Protein AF-A0A8G1TVG7-F1 (afdb_monomer_lite)

Secondary structure (DSSP, 8-state):
-HHHHHHHHHHHHHHHHHHHHHHHHHHHHHHHHHHHHHHHHHHHHHHHHHHHHHHHHHHHHHHHHHHHHHHHHHHHHHHHHHTTT-GGGHHHHHHHHHHHHHHT--HHHHH-TTTGGGS-HHHHHHHHHHHHHHHHHHHHHHHHHHTTTT-S-HHHHHHHHHHHHHHHHHHHHT-TT---

Structure (mmCIF, N/CA/C/O backbone):
data_AF-A0A8G1TVG7-F1
#
_entry.id   AF-A0A8G1TVG7-F1
#
loop_
_atom_site.group_PDB
_atom_site.id
_atom_site.type_symbol
_atom_site.label_atom_id
_atom_site.label_alt_id
_atom_site.label_comp_id
_atom_site.label_asym_id
_atom_site.label_entity_id
_atom_site.label_seq_id
_atom_site.pdbx_PDB_ins_code
_atom_site.Cartn_x
_atom_site.Cartn_y
_atom_site.Cartn_z
_atom_site.occupancy
_atom_site.B_iso_or_equiv
_atom_site.auth_seq_id
_atom_site.auth_comp_id
_atom_site.auth_asym_id
_atom_site.auth_atom_id
_atom_site.pdbx_PDB_model_num
ATOM 1 N N . MET A 1 1 ? 32.085 -7.797 -83.329 1.00 58.72 1 MET A N 1
ATOM 2 C CA . MET A 1 1 ? 31.506 -8.634 -82.247 1.00 58.72 1 MET A CA 1
ATOM 3 C C . MET A 1 1 ? 32.162 -8.410 -80.879 1.00 58.72 1 MET A C 1
ATOM 5 O O . MET A 1 1 ? 31.419 -8.282 -79.919 1.00 58.72 1 MET A O 1
ATOM 9 N N . ARG A 1 2 ? 33.497 -8.271 -80.762 1.00 57.56 2 ARG A N 1
ATOM 10 C CA . ARG A 1 2 ? 34.193 -8.053 -79.467 1.00 57.56 2 ARG A CA 1
ATOM 11 C C . ARG A 1 2 ? 33.728 -6.831 -78.653 1.00 57.56 2 ARG A C 1
ATOM 13 O O . ARG A 1 2 ? 33.514 -6.967 -77.460 1.00 57.56 2 ARG A O 1
ATOM 20 N N . ALA A 1 3 ? 33.499 -5.674 -79.279 1.00 59.31 3 ALA A N 1
ATOM 21 C CA . ALA A 1 3 ? 33.084 -4.460 -78.557 1.00 59.31 3 ALA A CA 1
ATOM 22 C C . ALA A 1 3 ? 31.697 -4.574 -77.888 1.00 59.31 3 ALA A C 1
ATOM 24 O O . ALA A 1 3 ? 31.479 -4.019 -76.817 1.00 59.31 3 ALA A O 1
ATOM 25 N N . LYS A 1 4 ? 30.771 -5.337 -78.490 1.00 63.56 4 LYS A N 1
ATOM 26 C CA . LYS A 1 4 ? 29.421 -5.558 -77.946 1.00 63.56 4 LYS A CA 1
ATOM 27 C C . LYS A 1 4 ? 29.442 -6.499 -76.735 1.00 63.56 4 LYS A C 1
ATOM 29 O O . LYS A 1 4 ? 28.686 -6.280 -75.799 1.00 63.56 4 LYS A O 1
ATOM 34 N N . ALA A 1 5 ? 30.331 -7.497 -76.746 1.00 68.06 5 ALA A N 1
ATOM 35 C CA . ALA A 1 5 ? 30.555 -8.393 -75.610 1.00 68.06 5 ALA A CA 1
ATOM 36 C C . ALA A 1 5 ? 31.204 -7.651 -74.428 1.00 68.06 5 ALA A C 1
ATOM 38 O O . ALA A 1 5 ? 30.681 -7.698 -73.327 1.00 68.06 5 ALA A O 1
ATOM 39 N N . VAL A 1 6 ? 32.249 -6.852 -74.679 1.00 67.12 6 VAL A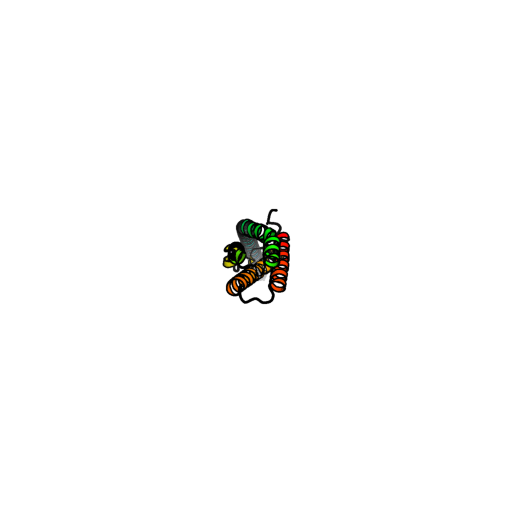 N 1
ATOM 40 C CA . VAL A 1 6 ? 32.919 -6.052 -73.632 1.00 67.12 6 VAL A CA 1
ATOM 41 C C . VAL A 1 6 ? 31.976 -5.022 -72.995 1.00 67.12 6 VAL A C 1
ATOM 43 O O . VAL A 1 6 ? 32.000 -4.834 -71.783 1.00 67.12 6 VAL A O 1
ATOM 46 N N . PHE A 1 7 ? 31.116 -4.371 -73.787 1.00 68.62 7 PHE A N 1
ATOM 47 C CA . PHE A 1 7 ? 30.113 -3.439 -73.258 1.00 68.62 7 PHE A CA 1
ATOM 48 C C . PHE A 1 7 ? 29.035 -4.150 -72.427 1.00 68.62 7 PHE A C 1
ATOM 50 O O . PHE A 1 7 ? 28.644 -3.653 -71.376 1.00 68.62 7 PHE A O 1
ATOM 57 N N . HIS A 1 8 ? 28.575 -5.323 -72.870 1.00 71.38 8 HIS A N 1
ATOM 58 C CA . HIS A 1 8 ? 27.633 -6.143 -72.110 1.00 71.38 8 HIS A CA 1
ATOM 59 C C . HIS A 1 8 ? 28.234 -6.588 -70.767 1.00 71.38 8 HIS A C 1
ATOM 61 O O . HIS A 1 8 ? 27.604 -6.407 -69.727 1.00 71.38 8 HIS A O 1
ATOM 67 N N . ASP A 1 9 ? 29.476 -7.076 -70.768 1.00 67.88 9 ASP A N 1
ATOM 68 C CA . ASP A 1 9 ? 30.176 -7.497 -69.552 1.00 67.88 9 ASP A CA 1
ATOM 69 C C . ASP A 1 9 ? 30.370 -6.317 -68.586 1.00 67.88 9 ASP A C 1
ATOM 71 O O . ASP A 1 9 ? 30.056 -6.431 -67.401 1.00 67.88 9 ASP A O 1
ATOM 75 N N . PHE A 1 10 ? 30.759 -5.141 -69.089 1.00 63.81 10 PHE A N 1
ATOM 76 C CA . PHE A 1 10 ? 30.862 -3.919 -68.283 1.00 63.81 10 PHE A CA 1
ATOM 77 C C . PHE A 1 10 ? 29.518 -3.495 -67.662 1.00 63.81 10 PHE A C 1
ATOM 79 O O . PHE A 1 10 ? 29.464 -3.126 -66.488 1.00 63.81 10 PHE A O 1
ATOM 86 N N . MET A 1 11 ? 28.419 -3.585 -68.419 1.00 65.00 11 MET A N 1
ATOM 87 C CA . MET A 1 11 ? 27.076 -3.270 -67.920 1.00 65.00 11 MET A CA 1
ATOM 88 C C . MET A 1 11 ? 26.601 -4.260 -66.846 1.00 65.00 11 MET A C 1
ATOM 90 O O . MET A 1 11 ? 25.979 -3.845 -65.871 1.00 65.00 11 MET A O 1
ATOM 94 N N . THR A 1 12 ? 26.928 -5.550 -66.960 1.00 70.31 12 THR A N 1
ATOM 95 C CA . THR A 1 12 ? 26.612 -6.531 -65.903 1.00 70.31 12 THR A CA 1
ATOM 96 C C . THR A 1 12 ? 27.441 -6.312 -64.632 1.00 70.31 12 THR A C 1
ATOM 98 O O . THR A 1 12 ? 26.928 -6.429 -63.516 1.00 70.31 12 THR A O 1
ATOM 101 N N . LEU A 1 13 ? 28.707 -5.914 -64.776 1.00 64.19 13 LEU A N 1
ATOM 102 C CA . LEU A 1 13 ? 29.606 -5.630 -63.656 1.00 64.19 13 LEU A CA 1
ATOM 103 C C . LEU A 1 13 ? 29.193 -4.352 -62.899 1.00 64.19 13 LEU A C 1
ATOM 105 O O . LEU A 1 13 ? 29.262 -4.307 -61.673 1.00 64.19 13 LEU A O 1
ATOM 109 N N . SER A 1 14 ? 28.676 -3.336 -63.600 1.00 64.44 14 SER A N 1
ATOM 110 C CA . SER A 1 14 ? 28.147 -2.121 -62.962 1.00 64.44 14 SER A CA 1
ATOM 111 C C . SER A 1 14 ? 26.812 -2.353 -62.239 1.00 64.44 14 SER A C 1
ATOM 113 O O . SER A 1 14 ? 26.623 -1.849 -61.132 1.00 64.44 14 SER A O 1
ATOM 115 N N . GLN A 1 15 ? 25.908 -3.163 -62.802 1.00 69.75 15 GLN A N 1
ATOM 116 C CA . GLN A 1 15 ? 24.640 -3.529 -62.154 1.00 69.75 15 GLN A CA 1
ATOM 117 C C . GLN A 1 15 ? 24.854 -4.374 -60.896 1.00 69.75 15 GLN A C 1
ATOM 119 O O . GLN A 1 15 ? 24.227 -4.125 -59.866 1.00 69.75 15 GLN A O 1
ATOM 124 N N . THR A 1 16 ? 25.767 -5.346 -60.953 1.00 66.44 16 THR A N 1
ATOM 125 C CA . THR A 1 16 ? 26.139 -6.138 -59.774 1.00 66.44 16 THR A CA 1
ATOM 126 C C . THR A 1 16 ? 26.787 -5.260 -58.704 1.00 66.44 16 THR A C 1
ATOM 128 O O . THR A 1 16 ? 26.380 -5.336 -57.547 1.00 66.44 16 THR A O 1
ATOM 131 N N . ALA A 1 17 ? 27.703 -4.354 -59.064 1.00 46.72 17 ALA A N 1
ATOM 132 C CA . ALA A 1 17 ? 28.288 -3.396 -58.121 1.00 46.72 17 ALA A CA 1
ATOM 133 C C . ALA A 1 17 ? 27.233 -2.491 -57.451 1.00 46.72 17 ALA A C 1
ATOM 135 O O . ALA A 1 17 ? 27.292 -2.273 -56.241 1.00 46.72 17 ALA A O 1
ATOM 136 N N . ALA A 1 18 ? 26.233 -2.017 -58.202 1.00 59.00 18 ALA A N 1
ATOM 137 C CA . ALA A 1 18 ? 25.123 -1.235 -57.657 1.00 59.00 18 ALA A CA 1
ATOM 138 C C . ALA A 1 18 ? 24.244 -2.051 -56.688 1.00 59.00 18 ALA A C 1
ATOM 140 O O . ALA A 1 18 ? 23.851 -1.541 -55.638 1.00 59.00 18 ALA A O 1
ATOM 141 N N . ALA A 1 19 ? 23.980 -3.328 -56.990 1.00 59.41 19 ALA A N 1
ATOM 142 C CA . ALA A 1 19 ? 23.242 -4.225 -56.101 1.00 59.41 19 ALA A CA 1
ATOM 143 C C . ALA A 1 19 ? 23.998 -4.484 -54.784 1.00 59.41 19 ALA A C 1
ATOM 145 O O . ALA A 1 19 ? 23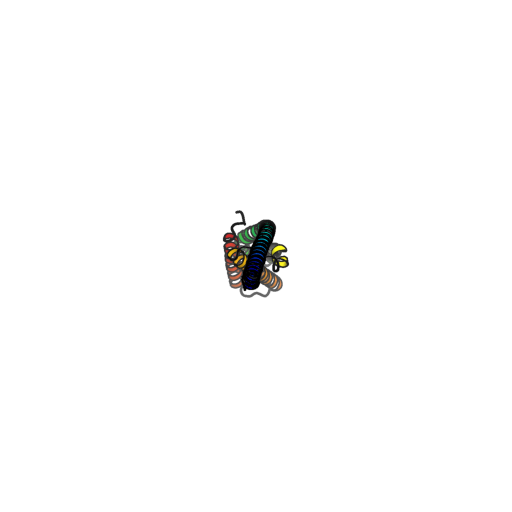.395 -4.431 -53.713 1.00 59.41 19 ALA A O 1
ATOM 146 N N . TRP A 1 20 ? 25.320 -4.679 -54.842 1.00 52.97 20 TRP A N 1
ATOM 147 C CA . TRP A 1 20 ? 26.169 -4.805 -53.651 1.00 52.97 20 TRP A CA 1
ATOM 148 C C . TRP A 1 20 ? 26.209 -3.515 -52.830 1.00 52.97 20 TRP A C 1
ATOM 150 O O . TRP A 1 20 ? 26.046 -3.565 -51.613 1.00 52.97 20 TRP A O 1
ATOM 160 N N . ALA A 1 21 ? 26.355 -2.355 -53.475 1.00 47.72 21 ALA A N 1
ATOM 161 C CA . ALA A 1 21 ? 26.321 -1.061 -52.795 1.00 47.72 21 ALA A CA 1
ATOM 162 C C . ALA A 1 21 ? 24.973 -0.819 -52.092 1.00 47.72 21 ALA A C 1
ATOM 164 O O . ALA A 1 21 ? 24.944 -0.390 -50.938 1.00 47.72 21 ALA A O 1
ATOM 165 N N . SER A 1 22 ? 23.860 -1.165 -52.748 1.00 54.06 22 SER A N 1
ATOM 166 C CA . SER A 1 22 ? 22.523 -1.099 -52.155 1.00 54.06 22 SER A CA 1
ATOM 167 C C . SER A 1 22 ? 22.376 -2.059 -50.974 1.00 54.06 22 SER A C 1
ATOM 169 O O . SER A 1 22 ? 21.876 -1.649 -49.931 1.00 54.06 22 SER A O 1
ATOM 171 N N . ALA A 1 23 ? 22.832 -3.309 -51.104 1.00 52.47 23 ALA A N 1
ATOM 172 C CA . ALA A 1 23 ? 22.757 -4.314 -50.043 1.00 52.47 23 ALA A CA 1
ATOM 173 C C . ALA A 1 23 ? 23.587 -3.923 -48.806 1.00 52.47 23 ALA A C 1
ATOM 175 O O . ALA A 1 23 ? 23.146 -4.099 -47.667 1.00 52.47 23 ALA A O 1
ATOM 176 N N . ILE A 1 24 ? 24.772 -3.341 -49.017 1.00 57.38 24 ILE A N 1
ATOM 177 C CA . ILE A 1 24 ? 25.616 -2.801 -47.943 1.00 57.38 24 ILE A CA 1
ATOM 178 C C . ILE A 1 24 ? 24.912 -1.616 -47.271 1.00 57.38 24 ILE A C 1
ATOM 180 O O . ILE A 1 24 ? 24.827 -1.574 -46.044 1.00 57.38 24 ILE A O 1
ATOM 184 N N . GLY A 1 25 ? 24.348 -0.693 -48.057 1.00 48.44 25 GLY A N 1
ATOM 185 C CA . GLY A 1 25 ? 23.606 0.461 -47.546 1.00 48.44 25 GLY A CA 1
ATOM 186 C C . GLY A 1 25 ? 22.387 0.070 -46.706 1.00 48.44 25 GLY A C 1
ATOM 187 O O . GLY A 1 25 ? 22.199 0.600 -45.611 1.00 48.44 25 GLY A O 1
ATOM 188 N N . THR A 1 26 ? 21.591 -0.903 -47.158 1.00 64.06 26 THR A N 1
ATOM 189 C CA . THR A 1 26 ? 20.427 -1.399 -46.406 1.00 64.06 26 THR A CA 1
ATOM 190 C C . THR A 1 26 ? 20.831 -2.137 -45.135 1.00 64.06 26 THR A C 1
ATOM 192 O O . THR A 1 26 ? 20.187 -1.966 -44.103 1.00 64.06 26 THR A O 1
ATOM 195 N N . THR A 1 27 ? 21.915 -2.917 -45.177 1.00 58.09 27 THR A N 1
ATOM 196 C CA . THR A 1 27 ? 22.430 -3.619 -43.990 1.00 58.09 27 THR A CA 1
ATOM 197 C C . THR A 1 27 ? 22.940 -2.622 -42.953 1.00 58.09 27 THR A C 1
ATOM 199 O O . THR A 1 27 ? 22.622 -2.740 -41.773 1.00 58.09 27 THR A O 1
ATOM 202 N N . PHE A 1 28 ? 23.665 -1.589 -43.386 1.00 64.12 28 PHE A N 1
ATOM 203 C CA . PHE A 1 28 ? 24.125 -0.522 -42.504 1.00 64.12 28 PHE A CA 1
ATOM 204 C C . PHE A 1 28 ? 22.951 0.239 -41.870 1.00 64.12 28 PHE A C 1
ATOM 206 O O . PHE A 1 28 ? 22.933 0.431 -40.656 1.00 64.12 28 PHE A O 1
ATOM 213 N N . ALA A 1 29 ? 21.933 0.601 -42.656 1.00 65.62 29 ALA A N 1
ATOM 214 C CA . ALA A 1 29 ? 20.727 1.249 -42.143 1.00 65.62 29 ALA A CA 1
ATOM 215 C C . ALA A 1 29 ? 19.977 0.371 -41.124 1.00 65.62 29 ALA A C 1
ATOM 217 O O . ALA A 1 29 ? 19.557 0.871 -40.081 1.00 65.62 29 ALA A O 1
ATOM 218 N N . ALA A 1 30 ? 19.863 -0.938 -41.378 1.00 63.22 30 ALA A N 1
ATOM 219 C CA . ALA A 1 30 ? 19.268 -1.886 -40.436 1.00 63.22 30 ALA A CA 1
ATOM 220 C C . ALA A 1 30 ? 20.076 -1.985 -39.130 1.00 63.22 30 ALA A C 1
ATOM 222 O O . ALA A 1 30 ? 19.495 -1.953 -38.047 1.00 63.22 30 ALA A O 1
ATOM 223 N N . CYS A 1 31 ? 21.410 -2.028 -39.210 1.00 67.06 31 CYS A N 1
ATOM 224 C CA . CYS A 1 31 ? 22.283 -2.012 -38.035 1.00 67.06 31 CYS A CA 1
ATOM 225 C C . CYS A 1 31 ? 22.126 -0.723 -37.215 1.00 67.06 31 CYS A C 1
ATOM 227 O O . CYS A 1 31 ? 22.030 -0.790 -35.992 1.00 67.06 31 CYS A O 1
ATOM 229 N N . VAL A 1 32 ? 22.054 0.441 -37.869 1.00 78.81 32 VAL A N 1
ATOM 230 C CA . VAL A 1 32 ? 21.820 1.729 -37.194 1.00 78.81 32 VAL A CA 1
ATOM 231 C C . VAL A 1 32 ? 20.437 1.761 -36.543 1.00 78.81 32 VAL A C 1
ATOM 233 O O . VAL A 1 32 ? 20.321 2.189 -35.398 1.00 78.81 32 VAL A O 1
ATOM 236 N N . ALA A 1 33 ? 19.398 1.266 -37.217 1.00 74.69 33 ALA A N 1
ATOM 237 C CA . ALA A 1 33 ? 18.048 1.195 -36.661 1.00 74.69 33 ALA A CA 1
ATOM 238 C C . ALA A 1 33 ? 17.973 0.269 -35.435 1.00 74.69 33 ALA A C 1
ATOM 240 O O . ALA A 1 33 ? 17.387 0.645 -34.421 1.00 74.69 33 ALA A O 1
ATOM 241 N N . LEU A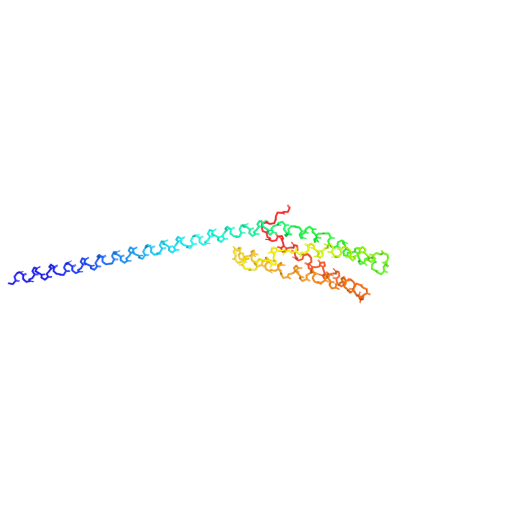 1 34 ? 18.614 -0.904 -35.489 1.00 80.00 34 LEU A N 1
ATOM 242 C CA . LEU A 1 34 ? 18.726 -1.812 -34.344 1.00 80.00 34 LEU A CA 1
ATOM 243 C C . LEU A 1 34 ? 19.504 -1.172 -33.194 1.00 80.00 34 LEU A C 1
ATOM 245 O O . LEU A 1 34 ? 19.104 -1.302 -32.041 1.00 80.00 34 LEU A O 1
ATOM 249 N N . TRP A 1 35 ? 20.588 -0.456 -33.494 1.00 83.00 35 TRP A N 1
ATOM 250 C CA . TRP A 1 35 ? 21.386 0.230 -32.484 1.00 83.00 35 TRP A CA 1
ATOM 251 C C . TRP A 1 35 ? 20.619 1.374 -31.813 1.00 83.00 35 TRP A C 1
ATOM 253 O O . TRP A 1 35 ? 20.622 1.465 -30.589 1.00 83.00 35 TRP A O 1
ATOM 263 N N . LEU A 1 36 ? 19.904 2.198 -32.585 1.00 84.38 36 LEU A N 1
ATOM 264 C CA . LEU A 1 36 ? 19.028 3.248 -32.055 1.00 84.38 36 LEU A CA 1
ATOM 265 C C . LEU A 1 36 ? 17.871 2.656 -31.243 1.00 84.38 36 LEU A C 1
ATOM 267 O O . LEU A 1 36 ? 17.554 3.170 -30.174 1.00 84.38 36 LEU A O 1
ATOM 271 N N . GLY A 1 37 ? 17.287 1.547 -31.705 1.00 82.00 37 GLY A N 1
ATOM 272 C CA . GLY A 1 37 ? 16.274 0.804 -30.956 1.00 82.00 37 GLY A CA 1
ATOM 273 C C . GLY A 1 37 ? 16.815 0.289 -29.621 1.00 82.00 37 GLY A C 1
ATOM 274 O O . GLY A 1 37 ? 16.201 0.504 -28.579 1.00 82.00 37 GLY A O 1
ATOM 275 N N . LEU A 1 38 ? 18.007 -0.312 -29.622 1.00 84.06 38 LEU A N 1
ATOM 276 C CA . LEU A 1 38 ? 18.696 -0.754 -28.408 1.00 84.06 38 LEU A CA 1
ATOM 277 C C . LEU A 1 38 ? 19.019 0.421 -27.472 1.00 84.06 38 LEU A C 1
ATOM 279 O O . LEU A 1 38 ? 18.781 0.321 -26.271 1.00 84.06 38 LEU A O 1
ATOM 283 N N . ALA A 1 39 ? 19.513 1.542 -27.997 1.00 85.12 39 ALA A N 1
ATOM 284 C CA . ALA A 1 39 ? 19.807 2.736 -27.208 1.00 85.12 39 ALA A CA 1
ATOM 285 C C . ALA A 1 39 ? 18.544 3.313 -26.545 1.00 85.12 39 ALA A C 1
ATOM 287 O O . ALA A 1 39 ? 18.563 3.633 -25.358 1.00 85.12 39 ALA A O 1
ATOM 288 N N . GLU A 1 40 ? 17.432 3.376 -27.277 1.00 86.62 40 GLU A N 1
ATOM 289 C CA . GLU A 1 40 ? 16.143 3.832 -26.753 1.00 86.62 40 GLU A CA 1
ATOM 290 C C . GLU A 1 40 ? 15.582 2.871 -25.694 1.00 86.62 40 GLU A C 1
ATOM 292 O O . GLU A 1 40 ? 15.118 3.315 -24.645 1.00 86.62 40 GLU A O 1
ATOM 297 N N . THR A 1 41 ? 15.671 1.553 -25.908 1.00 84.94 41 THR A N 1
ATOM 298 C CA . THR A 1 41 ? 15.246 0.573 -24.888 1.00 84.94 41 THR A CA 1
ATOM 299 C C . THR A 1 41 ? 16.068 0.680 -23.604 1.00 84.94 41 THR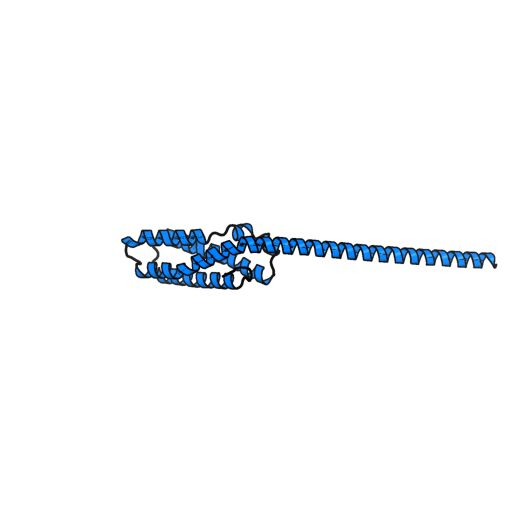 A C 1
ATOM 301 O O . THR A 1 41 ? 15.488 0.660 -22.521 1.00 84.94 41 THR A O 1
ATOM 304 N N . ARG A 1 42 ? 17.391 0.884 -23.701 1.00 87.31 42 ARG A N 1
ATOM 305 C CA . ARG A 1 42 ? 18.254 1.131 -22.533 1.00 87.31 42 ARG A CA 1
ATOM 306 C C . ARG A 1 42 ? 17.867 2.409 -21.804 1.00 87.31 42 ARG A C 1
ATOM 308 O O . ARG A 1 42 ? 17.710 2.386 -20.592 1.00 87.31 42 ARG A O 1
ATOM 315 N N . ARG A 1 43 ? 17.646 3.500 -22.539 1.00 86.06 43 ARG A N 1
ATOM 316 C CA . ARG A 1 43 ? 17.225 4.776 -21.953 1.00 86.06 43 ARG A CA 1
ATOM 317 C C . ARG A 1 43 ? 15.900 4.648 -21.197 1.00 86.06 43 ARG A C 1
ATOM 319 O O . ARG A 1 43 ? 15.763 5.193 -20.107 1.00 86.06 43 ARG A O 1
ATOM 326 N N . ARG A 1 44 ? 14.917 3.940 -21.761 1.00 85.19 44 ARG A N 1
ATOM 327 C CA . ARG A 1 44 ? 13.631 3.688 -21.085 1.00 85.19 44 ARG A CA 1
ATOM 328 C C . ARG A 1 44 ? 13.807 2.873 -19.814 1.00 85.19 44 ARG A C 1
ATOM 330 O O . ARG A 1 44 ? 13.161 3.173 -18.817 1.00 85.19 44 ARG A O 1
ATOM 337 N N . GLU A 1 45 ? 14.686 1.881 -19.850 1.00 85.25 45 GLU A N 1
ATOM 338 C CA . GLU A 1 45 ? 14.997 1.061 -18.685 1.00 85.25 45 GLU A CA 1
ATOM 339 C C . GLU A 1 45 ? 15.678 1.873 -17.574 1.00 85.25 45 GLU A C 1
ATOM 341 O O . GLU A 1 45 ? 15.286 1.770 -16.416 1.00 85.25 45 GLU A O 1
ATOM 346 N N . GLU A 1 46 ? 16.625 2.750 -17.915 1.00 86.56 46 GLU A N 1
ATOM 347 C CA . GLU A 1 46 ? 17.262 3.667 -16.958 1.00 86.56 46 GLU A CA 1
ATOM 348 C C . GLU A 1 46 ? 16.244 4.605 -16.293 1.00 86.56 46 GLU A C 1
ATOM 350 O O . GLU A 1 46 ? 16.281 4.802 -15.077 1.00 86.56 46 GLU A O 1
ATOM 355 N N . ILE A 1 47 ? 15.306 5.155 -17.073 1.00 86.00 47 ILE A N 1
ATOM 356 C CA . ILE A 1 47 ? 14.221 5.999 -16.549 1.00 86.00 47 ILE A CA 1
ATOM 357 C C . ILE A 1 47 ? 13.323 5.185 -15.614 1.00 86.00 47 ILE A C 1
ATOM 359 O O . ILE A 1 47 ? 13.051 5.625 -14.500 1.00 86.00 47 ILE A O 1
ATOM 363 N N . ARG A 1 48 ? 12.922 3.975 -16.026 1.00 84.75 48 ARG A N 1
ATOM 364 C CA . ARG A 1 48 ? 12.098 3.071 -15.213 1.00 84.75 48 ARG A CA 1
ATOM 365 C C . ARG A 1 48 ? 12.753 2.772 -13.864 1.00 84.75 48 ARG A C 1
ATOM 367 O O . ARG A 1 48 ? 12.094 2.872 -12.834 1.00 84.75 48 ARG A O 1
ATOM 374 N N . GLN A 1 49 ? 14.052 2.472 -13.855 1.00 85.56 49 GLN A N 1
ATOM 375 C CA . GLN A 1 49 ? 14.812 2.214 -12.628 1.00 85.56 49 GLN A CA 1
ATOM 376 C C . GLN A 1 49 ? 14.939 3.457 -11.739 1.00 85.56 49 GLN A C 1
ATOM 378 O O . GLN A 1 49 ? 14.836 3.356 -10.514 1.00 85.56 49 GLN A O 1
ATOM 383 N N . ALA A 1 50 ? 15.146 4.636 -12.332 1.00 84.56 50 ALA A N 1
ATOM 384 C CA . ALA A 1 50 ? 15.182 5.892 -11.591 1.00 84.56 50 ALA A CA 1
ATOM 385 C C . ALA A 1 50 ? 13.825 6.194 -10.932 1.00 84.56 50 ALA A C 1
ATOM 387 O O . ALA A 1 50 ? 13.782 6.520 -9.743 1.00 84.56 50 ALA A O 1
ATOM 388 N N . ASP A 1 51 ? 12.727 6.013 -11.667 1.00 83.44 51 ASP A N 1
ATOM 389 C CA . ASP A 1 51 ? 11.368 6.188 -11.155 1.00 83.44 51 AS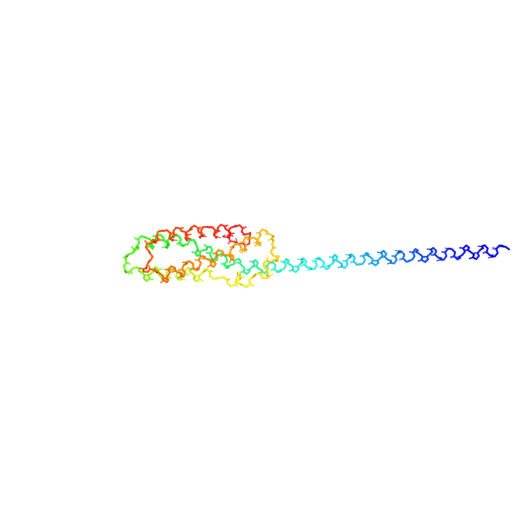P A CA 1
ATOM 390 C C . ASP A 1 51 ? 11.055 5.184 -10.038 1.00 83.44 51 ASP A C 1
ATOM 392 O O . ASP A 1 51 ? 10.563 5.578 -8.978 1.00 83.44 51 ASP A O 1
ATOM 396 N N . ALA A 1 52 ? 11.411 3.907 -10.223 1.00 83.94 52 ALA A N 1
ATOM 397 C CA . ALA A 1 52 ? 11.271 2.868 -9.204 1.00 83.94 52 ALA A CA 1
ATOM 398 C C . ALA A 1 52 ? 12.016 3.239 -7.916 1.00 83.94 52 ALA A C 1
ATOM 400 O O . ALA A 1 52 ? 11.464 3.154 -6.820 1.00 83.94 52 ALA A O 1
ATOM 401 N N . LYS A 1 53 ? 13.256 3.725 -8.036 1.00 84.94 53 LYS A N 1
ATOM 402 C CA . LYS A 1 53 ? 14.056 4.162 -6.889 1.00 84.94 53 LYS A CA 1
ATOM 403 C C . LYS A 1 53 ? 13.401 5.321 -6.138 1.00 84.94 53 LYS A C 1
ATOM 405 O O . LYS A 1 53 ? 13.382 5.307 -4.909 1.00 84.94 53 LYS A O 1
ATOM 410 N N . VAL A 1 54 ? 12.868 6.313 -6.851 1.00 82.50 54 VAL A N 1
ATOM 411 C CA . VAL A 1 54 ? 12.152 7.439 -6.230 1.00 82.50 54 VAL A CA 1
ATOM 412 C C . VAL A 1 54 ? 10.914 6.942 -5.485 1.00 82.50 54 VAL A C 1
ATOM 414 O O . VAL A 1 54 ? 10.699 7.342 -4.344 1.00 82.50 54 VAL A O 1
ATOM 417 N N . LEU A 1 55 ? 10.140 6.030 -6.079 1.00 81.75 55 LEU A N 1
ATOM 418 C CA . LEU A 1 55 ? 8.972 5.438 -5.423 1.00 81.75 55 LEU A CA 1
ATOM 419 C C . LEU A 1 55 ? 9.347 4.678 -4.155 1.00 81.75 55 LEU A C 1
ATOM 421 O O . LEU A 1 55 ? 8.732 4.916 -3.121 1.00 81.75 55 LEU A O 1
ATOM 425 N N . ARG A 1 56 ? 10.376 3.822 -4.206 1.00 85.19 56 ARG A N 1
ATOM 426 C CA . ARG A 1 56 ? 10.871 3.081 -3.034 1.00 85.19 56 ARG A CA 1
ATOM 427 C C . ARG A 1 56 ? 11.270 4.038 -1.904 1.00 85.19 56 ARG A C 1
ATOM 429 O O . ARG A 1 56 ? 10.841 3.849 -0.772 1.00 85.19 56 ARG A O 1
ATOM 436 N N . LEU A 1 57 ? 11.998 5.117 -2.217 1.00 83.12 57 LEU A N 1
ATOM 437 C CA . LEU A 1 57 ? 12.405 6.138 -1.238 1.00 83.12 57 LEU A CA 1
ATOM 438 C C . LEU A 1 57 ? 11.228 6.913 -0.628 1.00 83.12 57 LEU A C 1
ATOM 440 O O . LEU A 1 57 ? 11.303 7.319 0.529 1.00 83.12 57 LEU A O 1
ATOM 444 N N . MET A 1 58 ? 10.156 7.142 -1.390 1.00 81.44 58 MET A N 1
ATOM 445 C CA . MET A 1 58 ? 8.953 7.814 -0.889 1.00 81.44 58 MET A CA 1
ATOM 446 C C . MET A 1 58 ? 8.055 6.872 -0.080 1.00 81.44 58 MET A C 1
ATOM 448 O O . MET A 1 58 ? 7.489 7.286 0.926 1.00 81.44 58 MET A O 1
ATOM 452 N N . ALA A 1 59 ? 7.927 5.614 -0.507 1.00 81.12 59 ALA A N 1
ATOM 453 C CA . ALA A 1 59 ? 7.052 4.625 0.113 1.00 81.12 59 ALA A CA 1
ATOM 454 C C . ALA A 1 59 ? 7.635 4.045 1.408 1.00 81.12 59 ALA A C 1
ATOM 456 O O . ALA A 1 59 ? 6.889 3.840 2.361 1.00 81.12 59 ALA A O 1
ATOM 457 N N . ALA A 1 60 ? 8.951 3.813 1.470 1.00 82.75 60 ALA A N 1
ATOM 458 C CA . ALA A 1 60 ? 9.621 3.226 2.632 1.00 82.75 60 ALA A CA 1
ATOM 459 C C . ALA A 1 60 ? 9.253 3.889 3.978 1.00 82.75 60 ALA A C 1
ATOM 461 O O . ALA A 1 60 ? 8.805 3.173 4.875 1.00 82.75 60 ALA A O 1
ATOM 462 N N . PRO A 1 61 ? 9.358 5.225 4.154 1.00 81.56 61 PRO A N 1
ATOM 463 C CA . PRO A 1 61 ? 9.018 5.858 5.429 1.00 81.56 61 PRO A CA 1
ATOM 464 C C . PRO A 1 61 ? 7.519 5.794 5.759 1.00 81.56 61 PRO A C 1
ATOM 466 O O . PRO A 1 61 ? 7.167 5.654 6.931 1.00 81.56 61 PRO A O 1
ATOM 469 N N . GLU A 1 62 ? 6.632 5.877 4.760 1.00 81.81 62 GLU A N 1
ATOM 470 C CA . GLU A 1 62 ? 5.182 5.761 4.979 1.00 81.81 62 GLU A CA 1
ATOM 471 C C . GLU A 1 62 ? 4.811 4.345 5.435 1.00 81.81 62 GLU A C 1
ATOM 473 O O . GLU A 1 62 ? 4.131 4.176 6.447 1.00 81.81 62 GLU A O 1
ATOM 478 N N . LEU A 1 63 ? 5.321 3.323 4.743 1.00 84.75 63 LEU A N 1
ATOM 479 C CA . LEU A 1 63 ? 5.078 1.921 5.079 1.00 84.75 63 LEU A CA 1
ATOM 480 C C . LEU A 1 63 ? 5.691 1.537 6.430 1.00 84.75 63 LEU A C 1
ATOM 482 O O . LEU A 1 63 ? 5.049 0.837 7.211 1.00 84.75 63 LEU A O 1
ATOM 486 N N . HIS A 1 64 ? 6.880 2.049 6.754 1.00 83.88 64 HIS A N 1
ATOM 487 C CA . HIS A 1 64 ? 7.474 1.870 8.077 1.00 83.88 64 HIS A CA 1
ATOM 488 C C . HIS A 1 64 ? 6.603 2.509 9.174 1.00 83.88 64 HIS A C 1
ATOM 490 O O . HIS A 1 64 ? 6.330 1.888 10.200 1.00 83.88 64 HIS A O 1
ATOM 496 N N . SER A 1 65 ? 6.095 3.729 8.955 1.00 81.25 65 SER A N 1
ATOM 497 C CA . SER A 1 65 ? 5.190 4.392 9.907 1.00 81.25 65 SER A CA 1
ATOM 498 C C . SER A 1 65 ? 3.914 3.582 10.158 1.00 81.25 65 SER A C 1
ATOM 500 O O . SER A 1 65 ? 3.456 3.478 11.302 1.00 81.25 65 SER A O 1
ATOM 502 N N . ILE A 1 66 ? 3.374 2.962 9.105 1.00 84.19 66 ILE A N 1
ATOM 503 C CA . ILE A 1 66 ? 2.227 2.058 9.199 1.00 84.19 66 ILE A CA 1
ATOM 504 C C . ILE A 1 66 ? 2.578 0.806 9.996 1.00 84.19 66 ILE A C 1
ATOM 506 O O . ILE A 1 66 ? 1.840 0.490 10.925 1.00 84.19 66 ILE A O 1
ATOM 510 N N . ASP A 1 67 ? 3.679 0.107 9.696 1.00 84.38 67 ASP A N 1
ATOM 511 C CA . ASP A 1 67 ? 4.066 -1.098 10.450 1.00 84.38 67 ASP A CA 1
ATOM 512 C C . ASP A 1 67 ? 4.221 -0.791 11.947 1.00 84.38 67 ASP A C 1
ATOM 514 O O . ASP A 1 67 ? 3.685 -1.506 12.801 1.00 84.38 67 ASP A O 1
ATOM 518 N N . VAL A 1 68 ? 4.855 0.341 12.272 1.00 82.56 68 VAL A N 1
ATOM 519 C CA . VAL A 1 68 ? 4.978 0.825 13.649 1.00 82.56 68 VAL A CA 1
ATOM 520 C C . VAL A 1 68 ? 3.599 1.071 14.261 1.00 82.56 68 VAL A C 1
ATOM 522 O O . VAL A 1 68 ? 3.325 0.564 15.348 1.00 82.56 68 VAL A O 1
ATOM 525 N N . ALA A 1 69 ? 2.697 1.790 13.588 1.00 79.31 69 ALA A N 1
ATOM 526 C CA . ALA A 1 69 ? 1.342 2.037 14.089 1.00 79.31 69 ALA A CA 1
ATOM 527 C C . ALA A 1 69 ? 0.562 0.731 14.330 1.00 79.31 69 ALA A C 1
ATOM 529 O O . ALA A 1 69 ? -0.065 0.547 15.378 1.00 79.31 69 ALA A O 1
ATOM 530 N N . LEU A 1 70 ? 0.662 -0.197 13.384 1.00 83.81 70 LEU A N 1
ATOM 531 C CA . LEU A 1 70 ? 0.029 -1.506 13.409 1.00 83.81 70 LEU A CA 1
ATOM 532 C C . LEU A 1 70 ? 0.627 -2.442 14.471 1.00 83.81 70 LEU A C 1
ATOM 534 O O . LEU A 1 70 ? -0.052 -3.358 14.928 1.00 83.81 70 LEU A O 1
ATOM 538 N N . SER A 1 71 ? 1.860 -2.212 14.928 1.00 80.69 71 SER A N 1
ATOM 539 C CA . SER A 1 71 ? 2.464 -2.991 16.017 1.00 80.69 71 SER A CA 1
ATOM 540 C C . SER A 1 71 ? 1.796 -2.752 17.379 1.00 80.69 71 SER A C 1
ATOM 542 O O . SER A 1 71 ? 1.669 -3.680 18.181 1.00 80.69 71 SER A O 1
ATOM 544 N N . PHE A 1 72 ? 1.304 -1.533 17.622 1.00 76.06 72 PHE A N 1
ATOM 545 C CA . PHE A 1 72 ? 0.611 -1.162 18.862 1.00 76.06 72 PHE A CA 1
ATOM 546 C C . PHE A 1 72 ? -0.887 -1.474 18.814 1.00 76.06 72 PHE A C 1
ATOM 548 O O . PHE A 1 72 ? -1.549 -1.562 19.850 1.00 76.06 72 PHE A O 1
ATOM 555 N N . PHE A 1 73 ? -1.420 -1.678 17.611 1.00 81.81 73 PHE A N 1
ATOM 556 C CA . PHE A 1 73 ? -2.844 -1.839 17.373 1.00 81.81 73 PHE A CA 1
ATOM 557 C C . PHE A 1 73 ? -3.478 -3.054 18.078 1.00 81.81 73 PHE A C 1
ATOM 559 O O . PHE A 1 73 ? -4.508 -2.871 18.728 1.00 81.81 73 PHE A O 1
ATOM 566 N N . PRO A 1 74 ? -2.879 -4.265 18.086 1.00 80.69 74 PRO A N 1
ATOM 567 C CA . PRO A 1 74 ? -3.446 -5.407 18.806 1.00 80.69 74 PRO A CA 1
ATOM 568 C C . PRO A 1 74 ? -3.598 -5.171 20.309 1.00 80.69 74 PRO A C 1
ATOM 570 O O . PRO A 1 74 ? -4.530 -5.688 20.923 1.00 80.69 74 PRO A O 1
ATOM 573 N N . ARG A 1 75 ? -2.686 -4.397 20.909 1.00 80.00 75 ARG A N 1
ATOM 574 C CA . ARG A 1 75 ? -2.764 -4.042 22.326 1.00 80.00 75 ARG A CA 1
ATOM 575 C C . ARG A 1 75 ? -3.941 -3.105 22.581 1.00 80.00 75 ARG A C 1
ATOM 577 O O . ARG A 1 75 ? -4.737 -3.398 23.465 1.00 80.00 75 ARG A O 1
ATOM 584 N N . ALA A 1 76 ? -4.079 -2.050 21.778 1.00 77.25 76 ALA A N 1
ATOM 585 C CA . ALA A 1 76 ? -5.205 -1.124 21.876 1.00 77.25 76 ALA A CA 1
ATOM 586 C C . ALA A 1 76 ? -6.551 -1.848 21.692 1.00 77.25 76 ALA A C 1
ATOM 588 O O . ALA A 1 76 ? -7.473 -1.640 22.471 1.00 77.25 76 ALA A O 1
ATOM 589 N N . LEU A 1 77 ? -6.649 -2.767 20.723 1.00 81.19 77 LEU A N 1
ATOM 590 C CA . LEU A 1 77 ? -7.848 -3.586 20.523 1.00 81.19 77 LEU A CA 1
ATOM 591 C C . LEU A 1 77 ? -8.175 -4.468 21.733 1.00 81.19 77 LEU A C 1
ATOM 593 O O . LEU A 1 77 ? -9.335 -4.558 22.127 1.00 81.19 77 LEU A O 1
ATOM 597 N N . ASN A 1 78 ? -7.170 -5.110 22.332 1.00 83.12 78 ASN A N 1
ATOM 598 C CA . ASN A 1 78 ? -7.372 -5.929 23.526 1.00 83.12 78 ASN A CA 1
ATOM 599 C C . ASN A 1 78 ? -7.850 -5.088 24.717 1.00 83.12 78 ASN A C 1
ATOM 601 O O . ASN A 1 78 ? -8.742 -5.528 25.438 1.00 83.12 78 ASN A O 1
ATOM 605 N N . GLU A 1 79 ? -7.276 -3.897 24.913 1.00 81.94 79 GLU A N 1
ATOM 606 C CA . GLU A 1 79 ? -7.698 -2.964 25.963 1.00 81.94 79 GLU A CA 1
ATOM 607 C C . GLU A 1 79 ? -9.167 -2.559 25.751 1.00 81.94 79 GLU A C 1
ATOM 609 O O . GLU A 1 79 ? -9.969 -2.747 26.661 1.00 81.94 79 GLU A O 1
ATOM 614 N N . ILE A 1 80 ? -9.551 -2.162 24.528 1.00 80.81 80 ILE A N 1
ATOM 615 C CA . ILE A 1 80 ? -10.941 -1.812 24.171 1.00 80.81 80 ILE A CA 1
ATOM 616 C C . ILE A 1 80 ? -11.913 -2.962 24.460 1.00 80.81 80 ILE A C 1
ATOM 618 O O . ILE A 1 80 ? -13.004 -2.731 24.973 1.00 80.81 80 ILE A O 1
ATOM 622 N N . VAL A 1 81 ? -11.540 -4.204 24.132 1.00 82.00 81 VAL A N 1
ATOM 623 C CA . VAL A 1 81 ? -12.385 -5.384 24.382 1.00 82.00 81 VAL A CA 1
ATOM 624 C C . VAL A 1 81 ? -12.546 -5.652 25.882 1.00 82.00 81 VAL A C 1
ATOM 626 O O . VAL A 1 81 ? -13.634 -6.028 26.313 1.00 82.00 81 VAL A O 1
ATOM 629 N N . GLN A 1 82 ? -11.498 -5.458 26.687 1.00 83.31 82 GLN A N 1
ATOM 630 C CA . GLN A 1 82 ? -11.533 -5.707 28.135 1.00 83.31 82 GLN A CA 1
ATOM 631 C C . GLN A 1 82 ? -12.366 -4.679 28.905 1.00 83.31 82 GLN A C 1
ATOM 633 O O . GLN A 1 82 ? -12.995 -5.023 29.905 1.00 83.31 82 GLN A O 1
ATOM 638 N N . THR A 1 83 ? -12.375 -3.430 28.451 1.00 81.75 83 THR A N 1
ATOM 639 C CA . THR A 1 83 ? -13.120 -2.320 29.064 1.00 81.75 83 THR A CA 1
ATOM 640 C C . THR A 1 83 ? -14.404 -1.987 28.295 1.00 81.75 83 THR A C 1
ATOM 642 O O . THR A 1 83 ? -15.059 -0.978 28.574 1.00 81.75 83 THR A O 1
ATOM 645 N N . ALA A 1 84 ? -14.800 -2.830 27.335 1.00 71.88 84 ALA A N 1
ATOM 646 C CA . ALA A 1 84 ? -16.034 -2.672 26.575 1.00 71.88 84 ALA A CA 1
ATOM 647 C C . ALA A 1 84 ? -17.247 -2.619 27.523 1.00 71.88 84 ALA A C 1
ATOM 649 O O . ALA A 1 84 ? -17.417 -3.470 28.394 1.00 71.88 84 ALA A O 1
ATOM 650 N N . GLY A 1 85 ? -18.090 -1.595 27.363 1.00 68.12 85 GLY A N 1
ATOM 651 C CA . GLY A 1 85 ? -19.248 -1.345 28.231 1.00 68.12 85 GLY A CA 1
ATOM 652 C C . GLY A 1 85 ? -18.971 -0.453 29.450 1.00 68.12 85 GLY A C 1
ATOM 653 O O . GLY A 1 85 ? -19.918 -0.037 30.114 1.00 68.12 85 GLY A O 1
ATOM 654 N N . MET A 1 86 ? -17.713 -0.089 29.726 1.00 79.75 86 MET A N 1
ATOM 655 C CA . MET A 1 86 ? -17.381 0.918 30.740 1.00 79.75 86 MET A CA 1
ATOM 656 C C . MET A 1 86 ? -17.485 2.325 30.135 1.00 79.75 86 MET A C 1
ATOM 658 O O . MET A 1 86 ? -16.638 2.730 29.338 1.00 79.75 86 MET A O 1
ATOM 662 N N . ALA A 1 87 ? -18.522 3.079 30.516 1.00 70.88 87 ALA A N 1
ATOM 663 C CA . ALA A 1 87 ? -18.820 4.399 29.944 1.00 70.88 87 ALA A CA 1
ATOM 664 C C . ALA A 1 87 ? -17.639 5.386 30.030 1.00 70.88 87 ALA A C 1
ATOM 666 O O . ALA A 1 87 ? -17.392 6.136 29.084 1.00 70.88 87 ALA A O 1
ATOM 667 N N . ASP A 1 88 ? -16.865 5.324 31.117 1.00 80.38 88 ASP A N 1
ATOM 668 C CA . ASP A 1 88 ? -15.737 6.225 31.371 1.00 80.38 88 ASP A CA 1
ATOM 669 C C . ASP A 1 88 ? -14.590 6.065 30.361 1.00 80.38 88 ASP A C 1
ATOM 671 O O . ASP A 1 88 ? -13.845 7.009 30.134 1.00 80.38 88 ASP A O 1
ATOM 675 N N . TYR A 1 89 ? -14.465 4.912 29.695 1.00 80.62 89 TYR A N 1
ATOM 676 C CA . TYR A 1 89 ? -13.358 4.627 28.772 1.00 80.62 89 TYR A CA 1
ATOM 677 C C . TYR A 1 89 ? -13.692 4.894 27.300 1.00 80.62 89 TYR A C 1
ATOM 679 O O . TYR A 1 89 ? -12.812 4.858 26.441 1.00 80.62 89 TYR A O 1
ATOM 687 N N . LYS A 1 90 ? -14.953 5.216 26.989 1.00 79.38 90 LYS A N 1
ATOM 688 C CA . LYS A 1 90 ? -15.434 5.391 25.611 1.00 79.38 90 LYS A CA 1
ATOM 689 C C . LYS A 1 90 ? -14.620 6.412 24.809 1.00 79.38 90 LYS A C 1
ATOM 691 O O . LYS A 1 90 ? -14.255 6.143 23.668 1.00 79.38 90 LYS A O 1
ATOM 696 N N . HIS A 1 91 ? -14.340 7.574 25.394 1.00 82.81 91 HIS A N 1
ATOM 697 C CA . HIS A 1 91 ? -13.598 8.642 24.719 1.00 82.81 91 HIS A CA 1
ATOM 698 C C . HIS A 1 91 ? -12.156 8.217 24.398 1.00 82.81 91 HIS A C 1
ATOM 700 O O . HIS A 1 91 ? -11.704 8.406 23.275 1.00 82.81 91 HIS A O 1
ATOM 706 N N . LEU A 1 92 ? -11.489 7.524 25.330 1.00 83.38 92 LEU A N 1
ATOM 707 C CA . LEU A 1 92 ? -10.138 6.988 25.132 1.00 83.38 92 LEU A CA 1
ATOM 708 C C . LEU A 1 92 ? -10.085 5.979 23.978 1.00 83.38 92 LEU A C 1
ATOM 710 O O . LEU A 1 92 ? -9.135 5.975 23.198 1.00 83.38 92 LEU A O 1
ATOM 714 N N . HIS A 1 93 ? -11.111 5.136 23.847 1.00 81.62 93 HIS A N 1
ATOM 715 C CA . HIS A 1 93 ? -11.191 4.158 22.763 1.00 81.62 93 HIS A CA 1
ATOM 716 C C . HIS A 1 93 ? -11.382 4.830 21.403 1.00 81.62 93 HIS A C 1
ATOM 718 O O . HIS A 1 93 ? -10.685 4.494 20.447 1.00 81.62 93 HIS A O 1
ATOM 724 N N . ILE A 1 94 ? -12.295 5.800 21.322 1.00 82.56 94 ILE A N 1
ATOM 725 C CA . ILE A 1 94 ? -12.561 6.556 20.093 1.00 82.56 94 ILE A CA 1
ATOM 726 C C . ILE A 1 94 ? -11.308 7.329 19.655 1.00 82.56 94 ILE A C 1
ATOM 728 O O . ILE A 1 94 ? -10.927 7.256 18.485 1.00 82.56 94 ILE A O 1
ATOM 732 N N . ASP A 1 95 ? -10.618 7.990 20.586 1.00 83.88 95 ASP A N 1
ATOM 733 C CA . ASP A 1 95 ? -9.389 8.740 20.304 1.00 83.88 95 ASP A CA 1
ATOM 734 C C . ASP A 1 95 ? -8.259 7.829 19.801 1.00 83.88 95 ASP A C 1
ATOM 736 O O . ASP A 1 95 ? -7.554 8.161 18.839 1.00 83.88 95 ASP A O 1
ATOM 740 N N . ALA A 1 96 ? -8.106 6.646 20.405 1.00 78.81 96 ALA A N 1
ATOM 741 C CA . ALA A 1 96 ? -7.141 5.650 19.953 1.00 78.81 96 ALA A CA 1
ATOM 742 C C . ALA A 1 96 ? -7.451 5.195 18.517 1.00 78.81 96 ALA A C 1
ATOM 744 O O . ALA A 1 96 ? -6.572 5.238 17.652 1.00 78.81 96 ALA A O 1
ATOM 745 N N . LEU A 1 97 ? -8.704 4.820 18.236 1.00 78.88 97 LEU A N 1
ATOM 746 C CA . LEU A 1 97 ? -9.129 4.363 16.910 1.00 78.88 97 LEU A CA 1
ATOM 747 C C . LEU A 1 97 ? -8.958 5.449 15.841 1.00 78.88 97 LEU A C 1
ATOM 749 O O . LEU A 1 97 ? -8.449 5.151 14.760 1.00 78.88 97 LEU A O 1
ATOM 753 N N . HIS A 1 98 ? -9.288 6.708 16.146 1.00 82.88 98 HIS A N 1
ATOM 754 C CA . HIS A 1 98 ? -9.025 7.836 15.249 1.00 82.88 98 HIS A CA 1
ATOM 755 C C . HIS A 1 98 ? -7.534 8.024 14.976 1.00 82.88 98 HIS A C 1
ATOM 757 O O . HIS A 1 98 ? -7.138 8.227 13.828 1.00 82.88 98 HIS A O 1
ATOM 763 N N . THR A 1 99 ? -6.698 7.921 16.011 1.00 81.75 99 THR A N 1
ATOM 764 C CA . THR A 1 99 ? -5.241 8.037 15.870 1.00 81.75 99 THR A CA 1
ATOM 765 C C . THR A 1 99 ? -4.688 6.956 14.944 1.00 81.75 99 THR A C 1
ATOM 767 O O . THR A 1 99 ? -3.835 7.235 14.102 1.00 81.75 99 THR A O 1
ATOM 770 N N . ILE A 1 100 ? -5.181 5.722 15.065 1.00 77.94 100 ILE A N 1
ATOM 771 C CA . ILE A 1 100 ? -4.768 4.610 14.205 1.00 77.94 100 ILE A CA 1
ATOM 772 C C . ILE A 1 100 ? -5.273 4.811 12.771 1.00 77.94 100 ILE A C 1
ATOM 774 O O . ILE A 1 100 ? -4.482 4.708 11.836 1.00 77.94 100 ILE A O 1
ATOM 778 N N . ALA A 1 101 ? -6.549 5.159 12.584 1.00 79.69 101 ALA A N 1
ATOM 779 C CA . ALA A 1 101 ? -7.125 5.411 11.263 1.00 79.69 101 ALA A CA 1
ATOM 780 C C . ALA A 1 101 ? -6.391 6.538 10.515 1.00 79.69 101 ALA A C 1
ATOM 782 O O . ALA A 1 101 ? -6.123 6.413 9.321 1.00 79.69 101 ALA A O 1
ATOM 783 N N . ALA A 1 102 ? -5.994 7.601 11.223 1.00 78.56 102 ALA A N 1
ATOM 784 C CA . ALA A 1 102 ? -5.213 8.697 10.655 1.00 78.56 102 ALA A CA 1
ATOM 785 C C . ALA A 1 102 ? -3.823 8.244 10.175 1.00 78.56 102 ALA A C 1
ATOM 787 O O . ALA A 1 102 ? -3.366 8.681 9.121 1.00 78.56 102 ALA A O 1
ATOM 788 N N . LYS A 1 103 ? -3.165 7.341 10.914 1.00 78.44 103 LYS A N 1
ATOM 789 C CA . LYS A 1 103 ? -1.850 6.787 10.548 1.00 78.44 103 LYS A CA 1
ATOM 790 C C . LYS A 1 103 ? -1.898 5.786 9.392 1.00 78.44 103 LYS A C 1
ATOM 792 O O . LYS A 1 103 ? -0.866 5.526 8.788 1.00 78.44 103 LYS A O 1
ATOM 797 N N . LEU A 1 104 ? -3.074 5.244 9.074 1.00 77.19 104 LEU A N 1
ATOM 798 C CA . LEU A 1 104 ? -3.286 4.372 7.914 1.00 77.19 104 LEU A CA 1
ATOM 799 C C . LEU A 1 104 ? -3.504 5.151 6.609 1.00 77.19 104 LEU A C 1
ATOM 801 O O . LEU A 1 10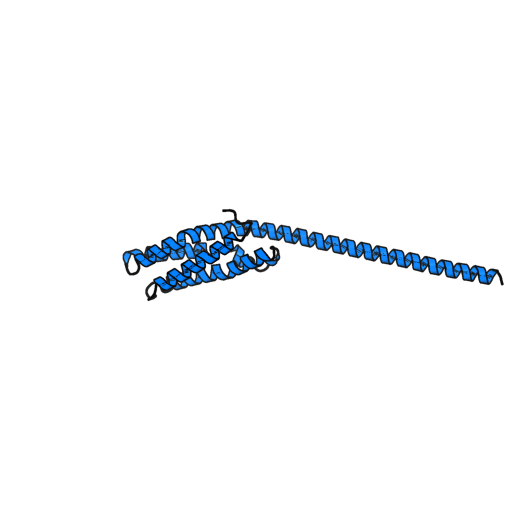4 ? -3.721 4.546 5.566 1.00 77.19 104 LEU A O 1
ATOM 805 N N . HIS A 1 105 ? -3.478 6.484 6.630 1.00 76.50 105 HIS A N 1
ATOM 806 C CA . HIS A 1 105 ? -3.557 7.265 5.402 1.00 76.50 105 HIS A CA 1
ATOM 807 C C . HIS A 1 105 ? -2.178 7.418 4.750 1.00 76.50 105 HIS A C 1
ATOM 809 O O . HIS A 1 105 ? -1.253 7.954 5.355 1.00 76.50 105 HIS A O 1
ATOM 815 N N . THR A 1 106 ? -2.077 6.999 3.489 1.00 71.25 106 THR A N 1
ATOM 816 C CA . THR A 1 106 ? -0.833 6.996 2.707 1.00 71.25 106 THR A CA 1
ATOM 817 C C . THR A 1 106 ? -0.998 7.764 1.401 1.00 71.25 106 THR A C 1
ATOM 819 O O . THR A 1 106 ? -1.468 7.204 0.403 1.00 71.25 106 THR A O 1
ATOM 822 N N . PRO A 1 107 ? -0.589 9.039 1.357 1.00 70.44 107 PRO A N 1
ATOM 823 C CA . PRO A 1 107 ? -0.631 9.832 0.137 1.00 70.44 107 PRO A CA 1
ATOM 824 C C . PRO A 1 107 ? 0.172 9.218 -1.015 1.00 70.44 107 PRO A C 1
ATOM 826 O O . PRO A 1 107 ? -0.174 9.452 -2.174 1.00 70.44 107 PRO A O 1
ATOM 829 N N . VAL A 1 108 ? 1.235 8.455 -0.731 1.00 66.56 108 VAL A N 1
ATOM 830 C CA . VAL A 1 108 ? 2.038 7.792 -1.772 1.00 66.56 108 VAL A CA 1
ATOM 831 C C . VAL A 1 108 ? 1.273 6.644 -2.421 1.00 66.56 108 VAL A C 1
ATOM 833 O O . VAL A 1 108 ? 1.276 6.552 -3.648 1.00 66.56 108 VAL A O 1
ATOM 836 N N . LEU A 1 109 ? 0.574 5.815 -1.639 1.00 66.25 109 LEU A N 1
ATOM 837 C CA . LEU A 1 109 ? -0.258 4.742 -2.198 1.00 66.25 109 LEU A CA 1
ATOM 838 C C . LEU A 1 109 ? -1.480 5.313 -2.938 1.00 66.25 109 LEU A C 1
ATOM 840 O O . LEU A 1 109 ? -1.822 4.826 -4.014 1.00 66.25 109 LEU A O 1
ATOM 844 N N . ASP A 1 110 ? -2.063 6.409 -2.440 1.00 66.94 110 ASP A N 1
ATOM 845 C CA . ASP A 1 110 ? -3.224 7.062 -3.063 1.00 66.94 110 ASP A CA 1
ATOM 846 C C . ASP A 1 110 ? -2.883 7.749 -4.402 1.00 66.94 110 ASP A C 1
ATOM 848 O O . ASP A 1 110 ? -3.704 7.779 -5.318 1.00 66.94 110 ASP A O 1
ATOM 852 N N . ARG A 1 111 ? -1.668 8.299 -4.553 1.00 64.56 111 ARG A N 1
ATOM 853 C CA . ARG A 1 111 ? -1.203 8.965 -5.792 1.00 64.56 111 ARG A CA 1
ATOM 854 C C . ARG A 1 111 ? -0.409 8.044 -6.729 1.00 64.56 111 ARG A C 1
ATOM 856 O O . ARG A 1 111 ? 0.022 8.487 -7.794 1.00 64.56 111 ARG A O 1
ATOM 863 N N . GLY A 1 112 ? -0.150 6.804 -6.317 1.00 57.81 112 GLY A N 1
ATOM 864 C CA . GLY A 1 112 ? 0.889 5.944 -6.888 1.00 57.81 112 GLY A CA 1
ATOM 865 C C . GLY A 1 112 ? 0.462 5.010 -8.020 1.00 57.81 112 GLY A C 1
ATOM 866 O O . GLY A 1 112 ? 1.342 4.447 -8.667 1.00 57.81 112 GLY A O 1
ATOM 867 N N . PHE A 1 113 ? -0.834 4.849 -8.305 1.00 55.78 113 PHE A N 1
ATOM 868 C CA . PHE A 1 113 ? -1.327 3.826 -9.245 1.00 55.78 113 PHE A CA 1
ATOM 869 C C . PHE A 1 113 ? -0.707 3.884 -10.651 1.00 55.78 113 PHE A C 1
ATOM 871 O O . PHE A 1 113 ? -0.392 2.837 -11.212 1.00 55.78 113 PHE A O 1
ATOM 878 N N . ASP A 1 114 ? -0.419 5.075 -11.180 1.00 55.94 114 ASP A N 1
ATOM 879 C CA . ASP A 1 114 ? 0.205 5.207 -12.505 1.00 55.94 114 ASP A CA 1
ATOM 880 C C . ASP A 1 114 ? 1.707 4.865 -12.497 1.00 55.94 114 ASP A C 1
ATOM 882 O O . ASP A 1 114 ? 2.271 4.460 -13.515 1.00 55.94 114 ASP A O 1
ATOM 886 N N . LYS A 1 115 ? 2.367 4.999 -11.339 1.00 62.31 115 LYS A N 1
ATOM 887 C CA . LYS A 1 115 ? 3.824 4.861 -11.189 1.00 62.31 115 LYS A CA 1
ATOM 888 C C . LYS A 1 115 ? 4.264 3.513 -10.607 1.00 62.31 115 LYS A C 1
ATOM 890 O O . LYS A 1 115 ? 5.406 3.121 -10.815 1.00 62.31 115 LYS A O 1
ATOM 895 N N . ILE A 1 116 ? 3.370 2.771 -9.944 1.00 64.81 116 ILE A N 1
ATOM 896 C CA . ILE A 1 116 ? 3.630 1.412 -9.421 1.00 64.81 116 ILE A CA 1
ATOM 897 C C . ILE A 1 116 ? 4.118 0.452 -10.524 1.00 64.81 116 ILE A C 1
ATOM 899 O O . ILE A 1 116 ? 4.870 -0.478 -10.237 1.00 64.81 116 ILE A O 1
ATOM 903 N N . SER A 1 117 ? 3.751 0.704 -11.786 1.00 64.56 117 SER A N 1
ATOM 904 C CA . SER A 1 117 ? 4.210 -0.063 -12.956 1.00 64.56 117 SER A CA 1
ATOM 905 C C . SER A 1 117 ? 5.731 -0.024 -13.188 1.00 64.56 117 SER A C 1
ATOM 907 O O . SER A 1 117 ? 6.255 -0.871 -13.911 1.00 64.56 117 SER A O 1
ATOM 909 N N . SER A 1 118 ? 6.445 0.925 -12.573 1.00 78.38 118 SER A N 1
ATOM 910 C CA . SER A 1 118 ? 7.907 1.017 -12.647 1.00 78.38 118 SER A CA 1
ATOM 911 C C . SER A 1 118 ? 8.633 0.077 -11.676 1.00 78.38 118 SER A C 1
ATOM 913 O O . SER A 1 118 ? 9.830 -0.135 -11.859 1.00 78.38 118 SER A O 1
ATOM 915 N N . LEU A 1 119 ? 7.947 -0.481 -10.668 1.00 79.12 119 LEU A N 1
ATOM 916 C CA . LEU A 1 119 ? 8.524 -1.430 -9.704 1.00 79.12 119 LEU A CA 1
ATOM 917 C C . LEU A 1 119 ? 8.779 -2.816 -10.329 1.00 79.12 119 LEU A C 1
ATOM 919 O O . LEU A 1 119 ? 8.369 -3.106 -11.458 1.00 79.12 119 LEU A O 1
ATOM 923 N N . GLU A 1 120 ? 9.492 -3.673 -9.598 1.00 83.00 120 GLU A N 1
ATOM 924 C CA . GLU A 1 120 ? 9.638 -5.083 -9.975 1.00 83.00 120 GLU A CA 1
ATOM 925 C C . GLU A 1 120 ? 8.299 -5.823 -9.828 1.00 83.00 120 GLU A C 1
ATOM 927 O O . GLU A 1 120 ? 7.422 -5.405 -9.076 1.00 83.00 120 GLU A O 1
ATOM 932 N N . ALA A 1 121 ? 8.090 -6.896 -10.598 1.00 80.25 121 ALA A N 1
ATOM 933 C CA . ALA A 1 121 ? 6.770 -7.524 -10.717 1.00 80.25 121 ALA A CA 1
ATOM 934 C C . ALA A 1 121 ? 6.231 -8.064 -9.378 1.00 80.25 121 ALA A C 1
ATOM 936 O O . ALA A 1 121 ? 5.028 -8.014 -9.130 1.00 80.25 121 ALA A O 1
ATOM 937 N N . ASP A 1 122 ? 7.114 -8.562 -8.519 1.00 82.81 122 ASP A N 1
ATOM 938 C CA . ASP A 1 122 ? 6.829 -8.988 -7.151 1.00 82.81 122 ASP A CA 1
ATOM 939 C C . ASP A 1 122 ? 6.485 -7.800 -6.237 1.00 82.81 122 ASP A C 1
ATOM 941 O O . ASP A 1 122 ? 5.447 -7.815 -5.572 1.00 82.81 122 ASP A O 1
ATOM 945 N N . GLU A 1 123 ? 7.280 -6.730 -6.273 1.00 84.38 123 GLU A N 1
ATOM 946 C CA . GLU A 1 123 ? 7.022 -5.493 -5.527 1.00 84.38 123 GLU A CA 1
ATOM 947 C C . GLU A 1 123 ? 5.690 -4.847 -5.935 1.00 84.38 123 GLU A C 1
ATOM 949 O O . GLU A 1 123 ? 4.907 -4.437 -5.078 1.00 84.38 123 GLU A O 1
ATOM 954 N N . THR A 1 124 ? 5.392 -4.788 -7.237 1.00 82.62 124 THR A N 1
ATOM 955 C CA . THR A 1 124 ? 4.129 -4.268 -7.774 1.00 82.62 124 THR A CA 1
ATOM 956 C C . THR A 1 124 ? 2.933 -5.024 -7.204 1.00 82.62 124 THR A C 1
ATOM 958 O O . THR A 1 124 ? 1.936 -4.395 -6.841 1.00 82.62 124 THR A O 1
ATOM 961 N N . VAL A 1 125 ? 3.011 -6.355 -7.102 1.00 84.69 125 VAL A N 1
ATOM 962 C CA . VAL A 1 125 ? 1.928 -7.179 -6.545 1.00 84.69 125 VAL A CA 1
ATOM 963 C C . VAL A 1 125 ? 1.719 -6.857 -5.069 1.00 84.69 125 VAL A C 1
ATOM 965 O O . VAL A 1 125 ? 0.592 -6.562 -4.669 1.00 84.69 125 VAL A O 1
ATOM 968 N N . VAL A 1 126 ? 2.791 -6.851 -4.274 1.00 84.50 126 VAL A N 1
ATOM 969 C CA . VAL A 1 126 ? 2.714 -6.571 -2.833 1.00 84.50 126 VAL A CA 1
ATOM 970 C C . VAL A 1 126 ? 2.185 -5.159 -2.574 1.00 84.50 126 VAL A C 1
ATOM 972 O O . VAL A 1 126 ? 1.245 -4.983 -1.799 1.00 84.50 126 VAL A O 1
ATOM 975 N N . VAL A 1 127 ? 2.711 -4.149 -3.272 1.00 82.44 127 VAL A N 1
ATOM 976 C CA . VAL A 1 127 ? 2.251 -2.758 -3.141 1.00 82.44 127 VAL A CA 1
ATOM 977 C C . VAL A 1 127 ? 0.788 -2.613 -3.568 1.00 82.44 127 VAL A C 1
ATOM 979 O O . VAL A 1 127 ? 0.024 -1.931 -2.891 1.00 82.44 127 VAL A O 1
ATOM 982 N N . SER A 1 128 ? 0.352 -3.298 -4.629 1.00 81.38 128 SER A N 1
ATOM 983 C CA . SER A 1 128 ? -1.055 -3.268 -5.063 1.00 81.38 128 SER A CA 1
ATOM 984 C C . SER A 1 128 ? -2.001 -3.862 -4.016 1.00 81.38 128 SER A C 1
ATOM 986 O O . SER A 1 128 ? -3.093 -3.332 -3.805 1.00 81.38 128 SER A O 1
ATOM 988 N N . LEU A 1 129 ? -1.588 -4.939 -3.338 1.00 84.00 129 LEU A N 1
ATOM 989 C CA . LEU A 1 129 ? -2.347 -5.514 -2.225 1.00 84.00 129 LEU A CA 1
ATOM 990 C C . LEU A 1 129 ? -2.437 -4.530 -1.052 1.00 84.00 129 LEU A C 1
ATOM 992 O O . LEU A 1 129 ? -3.527 -4.314 -0.522 1.00 84.00 129 LEU A O 1
ATOM 996 N N . LEU A 1 130 ? -1.329 -3.870 -0.699 1.00 84.62 130 LEU A N 1
ATOM 997 C CA . LEU A 1 130 ? -1.297 -2.843 0.348 1.00 84.62 130 LEU A CA 1
ATOM 998 C C . LEU A 1 130 ? -2.228 -1.662 0.031 1.00 84.62 130 LEU A C 1
ATOM 1000 O O . LEU A 1 130 ? -2.990 -1.243 0.903 1.00 84.62 130 LEU A O 1
ATOM 1004 N N . CYS A 1 131 ? -2.248 -1.187 -1.220 1.00 81.19 131 CYS A N 1
ATOM 1005 C CA . CYS A 1 131 ? -3.176 -0.147 -1.681 1.00 81.19 131 CYS A CA 1
ATOM 1006 C C . CYS A 1 131 ? -4.655 -0.549 -1.543 1.00 81.19 131 CYS A C 1
ATOM 1008 O O . CYS A 1 131 ? -5.520 0.318 -1.462 1.00 81.19 131 CYS A O 1
ATOM 1010 N N . GLY A 1 132 ? -4.970 -1.846 -1.544 1.00 79.19 132 GLY A N 1
ATOM 1011 C CA . GLY A 1 132 ? -6.326 -2.343 -1.321 1.00 79.19 132 GLY A CA 1
ATOM 1012 C C . GLY A 1 132 ? -6.664 -2.512 0.160 1.00 79.19 132 GLY A C 1
ATOM 1013 O O . GLY A 1 132 ? -7.725 -2.078 0.610 1.00 79.19 132 GLY A O 1
ATOM 1014 N N . GLU A 1 133 ? -5.774 -3.142 0.924 1.00 83.31 133 GLU A N 1
ATOM 1015 C CA . GLU A 1 133 ? -6.052 -3.553 2.304 1.00 83.31 133 GLU A CA 1
ATOM 1016 C C . GLU A 1 133 ? -5.948 -2.408 3.317 1.00 83.31 133 GLU A C 1
ATOM 1018 O O . GLU A 1 133 ? -6.778 -2.328 4.226 1.00 83.31 133 GLU A O 1
ATOM 1023 N N . ILE A 1 134 ? -5.009 -1.472 3.141 1.00 83.06 134 ILE A N 1
ATOM 1024 C CA . ILE A 1 134 ? -4.842 -0.334 4.060 1.00 83.06 134 ILE A CA 1
ATOM 1025 C C . ILE A 1 134 ? -6.103 0.556 4.085 1.00 83.06 134 ILE A C 1
ATOM 1027 O O . ILE A 1 134 ? -6.648 0.778 5.175 1.00 83.06 134 ILE A O 1
ATOM 1031 N N . PRO A 1 135 ? -6.664 1.000 2.938 1.00 83.50 135 PRO A N 1
ATOM 1032 C CA . PRO A 1 135 ? -7.916 1.757 2.938 1.00 83.50 135 PRO A CA 1
ATOM 1033 C C . PRO A 1 135 ? -9.106 0.956 3.472 1.00 83.50 135 PRO A C 1
ATOM 1035 O O . PRO A 1 135 ? -9.954 1.511 4.168 1.00 83.50 135 PRO A O 1
ATOM 1038 N N . ARG A 1 136 ? -9.177 -0.355 3.197 1.00 83.44 136 ARG A N 1
ATOM 1039 C CA . ARG A 1 136 ? -10.242 -1.225 3.727 1.00 83.44 136 ARG A CA 1
ATOM 1040 C C . ARG A 1 136 ? -10.206 -1.315 5.249 1.00 83.44 136 ARG A C 1
ATOM 1042 O O . ARG A 1 136 ? -11.262 -1.259 5.875 1.00 83.44 136 ARG A O 1
ATOM 1049 N N . LEU A 1 137 ? -9.020 -1.467 5.841 1.00 83.81 137 LEU A N 1
ATOM 1050 C CA . LEU A 1 137 ? -8.851 -1.473 7.294 1.00 83.81 137 LEU A CA 1
ATOM 1051 C C . LEU A 1 137 ? -9.228 -0.113 7.887 1.00 83.81 137 LEU A C 1
ATOM 1053 O O . LEU A 1 137 ? -9.973 -0.061 8.864 1.00 83.81 137 LEU A O 1
ATOM 1057 N N . ARG A 1 138 ? -8.781 0.983 7.267 1.00 84.38 138 ARG A N 1
ATOM 1058 C CA . ARG A 1 138 ? -9.144 2.338 7.690 1.00 84.38 138 ARG A CA 1
ATOM 1059 C C . ARG A 1 138 ? -10.662 2.554 7.686 1.00 84.38 138 ARG A C 1
ATOM 1061 O O . ARG A 1 138 ? -11.202 3.004 8.690 1.00 84.38 138 ARG A O 1
ATOM 1068 N N . LEU A 1 139 ? -11.352 2.189 6.606 1.00 84.62 139 LEU A N 1
ATOM 1069 C CA . LEU A 1 139 ? -12.812 2.312 6.507 1.00 84.62 139 LEU A CA 1
ATOM 1070 C C . LEU A 1 139 ? -13.539 1.468 7.560 1.00 84.62 139 LEU A C 1
ATOM 1072 O O . LEU A 1 139 ? -14.528 1.921 8.130 1.00 84.62 139 LEU A O 1
ATOM 1076 N N . ALA A 1 140 ? -13.046 0.260 7.852 1.00 83.75 140 ALA A N 1
ATOM 1077 C CA . ALA A 1 140 ? -13.610 -0.578 8.909 1.00 83.75 140 ALA A CA 1
ATOM 1078 C C . ALA A 1 140 ? -13.476 0.076 10.295 1.00 83.75 140 ALA A C 1
ATOM 1080 O O . ALA A 1 140 ? -14.390 -0.023 11.113 1.00 83.75 140 ALA A O 1
ATOM 1081 N N . LEU A 1 141 ? -12.364 0.773 10.554 1.00 82.69 141 LEU A N 1
ATOM 1082 C CA . LEU A 1 141 ? -12.168 1.525 11.794 1.00 82.69 141 LEU A CA 1
ATOM 1083 C C . LEU A 1 141 ? -13.074 2.753 11.872 1.00 82.69 141 LEU A C 1
ATOM 1085 O O . LEU A 1 141 ? -13.667 3.000 12.916 1.00 82.69 141 LEU A O 1
ATOM 1089 N N . GLU A 1 142 ? -13.215 3.500 10.779 1.00 85.69 142 GLU A N 1
ATOM 1090 C CA . GLU A 1 142 ? -14.111 4.658 10.710 1.00 85.69 142 GLU A CA 1
ATOM 1091 C C . GLU A 1 142 ? -15.584 4.254 10.923 1.00 85.69 142 GLU A C 1
ATOM 1093 O O . GLU A 1 142 ? -16.289 4.904 11.697 1.00 85.69 142 GLU A O 1
ATOM 1098 N N . ASP A 1 143 ? -16.041 3.149 10.319 1.00 84.69 143 ASP A N 1
ATOM 1099 C CA . ASP A 1 143 ? -17.397 2.620 10.542 1.00 84.69 143 ASP A CA 1
ATOM 1100 C C . ASP A 1 143 ? -17.588 2.145 11.990 1.00 84.69 143 ASP A C 1
ATOM 1102 O O . ASP A 1 143 ? -18.630 2.401 12.598 1.00 84.69 143 ASP A O 1
ATOM 1106 N N . TRP A 1 144 ? -16.562 1.529 12.589 1.00 83.50 144 TRP A N 1
ATOM 1107 C CA . TRP A 1 144 ? -16.608 1.151 14.000 1.00 83.50 144 TRP A CA 1
ATOM 1108 C C . TRP A 1 144 ? -16.753 2.362 14.917 1.00 83.50 144 TRP A C 1
ATOM 1110 O O . TRP A 1 144 ? -17.592 2.349 15.814 1.00 83.50 144 TRP A O 1
ATOM 1120 N N . ILE A 1 145 ? -15.973 3.419 14.681 1.00 84.25 145 ILE A N 1
ATOM 1121 C CA . ILE A 1 145 ? -16.060 4.666 15.446 1.00 84.25 145 ILE A CA 1
ATOM 1122 C C . ILE A 1 145 ? -17.472 5.255 15.338 1.00 84.25 145 ILE A C 1
ATOM 1124 O O . ILE A 1 145 ? -18.067 5.621 16.351 1.00 84.25 145 ILE A O 1
ATOM 1128 N N . ALA A 1 146 ? -18.039 5.298 14.128 1.00 84.44 146 ALA A N 1
ATOM 1129 C CA . ALA A 1 146 ? -19.379 5.835 13.895 1.00 84.44 146 ALA A CA 1
ATOM 1130 C C . ALA A 1 146 ? -20.483 5.024 14.596 1.00 84.44 146 ALA A C 1
ATOM 1132 O O . ALA A 1 146 ? -21.501 5.580 15.006 1.00 84.44 146 ALA A O 1
ATOM 1133 N N . ARG A 1 147 ? -20.284 3.711 14.742 1.00 81.44 147 ARG A N 1
ATOM 1134 C CA . ARG A 1 147 ? -21.264 2.775 15.316 1.00 81.44 147 ARG A CA 1
ATOM 1135 C C . ARG A 1 147 ? -20.894 2.281 16.705 1.00 81.44 147 ARG A C 1
ATOM 1137 O O . ARG A 1 147 ? -21.477 1.297 17.163 1.00 81.44 147 ARG A O 1
ATOM 1144 N N . TYR A 1 148 ? -19.961 2.956 17.371 1.00 79.38 148 TYR A N 1
ATOM 1145 C CA . TYR A 1 148 ? -19.330 2.479 18.597 1.00 79.38 148 TYR A CA 1
ATOM 1146 C C . TYR A 1 148 ? -20.349 2.078 19.681 1.00 79.38 148 TYR A C 1
ATOM 1148 O O . TYR A 1 148 ? -20.155 1.079 20.362 1.00 79.38 148 TYR A O 1
ATOM 1156 N N . ASP A 1 149 ? -21.470 2.798 19.793 1.00 73.12 149 ASP A N 1
ATOM 1157 C CA . ASP A 1 149 ? -22.525 2.545 20.791 1.00 73.12 149 ASP A CA 1
ATOM 1158 C C . ASP A 1 149 ? -23.508 1.417 20.432 1.00 73.12 149 ASP A C 1
ATOM 1160 O O . ASP A 1 149 ? -24.286 0.984 21.276 1.00 73.12 149 ASP A O 1
ATOM 1164 N N . THR A 1 150 ? -23.510 0.966 19.179 1.00 72.31 150 THR A N 1
ATOM 1165 C CA . THR A 1 150 ? -24.536 0.062 18.619 1.00 72.31 150 THR A CA 1
ATOM 1166 C C . THR A 1 150 ? -23.984 -1.297 18.195 1.00 72.31 150 THR A C 1
ATOM 1168 O O . THR A 1 150 ? -24.716 -2.131 17.667 1.00 72.31 150 THR A O 1
ATOM 1171 N N . LEU A 1 151 ? -22.677 -1.514 18.358 1.00 66.25 151 LEU A N 1
ATOM 1172 C CA . LEU A 1 151 ? -21.998 -2.685 17.824 1.00 66.25 151 LEU A CA 1
ATOM 1173 C C . LEU A 1 151 ? -22.039 -3.839 18.839 1.00 66.25 151 LEU A C 1
ATOM 1175 O O . LEU A 1 151 ? -21.176 -3.952 19.703 1.00 66.25 151 LEU A O 1
ATOM 1179 N N . ASP A 1 152 ? -23.028 -4.725 18.703 1.00 64.50 152 ASP A N 1
ATOM 1180 C CA . ASP A 1 152 ? -23.295 -5.832 19.646 1.00 64.50 152 ASP A CA 1
ATOM 1181 C C . ASP A 1 152 ? -22.146 -6.853 19.791 1.00 64.50 152 ASP A C 1
ATOM 1183 O O . ASP A 1 152 ? -22.123 -7.649 20.729 1.00 64.50 152 ASP A O 1
ATOM 1187 N N . SER A 1 153 ? -21.167 -6.853 18.878 1.00 69.44 153 SER A N 1
ATOM 1188 C CA . SER A 1 153 ? -20.060 -7.816 18.870 1.00 69.44 153 SER A CA 1
ATOM 1189 C C . SER A 1 153 ? -18.694 -7.144 18.658 1.00 69.44 153 SER A C 1
ATOM 1191 O O . SER A 1 153 ? -18.043 -7.322 17.621 1.00 69.44 153 SER A O 1
ATOM 1193 N N . PHE A 1 154 ? -18.211 -6.439 19.685 1.00 72.81 154 PHE A N 1
ATOM 1194 C CA . PHE A 1 154 ? -16.856 -5.863 19.734 1.00 72.81 154 PHE A CA 1
ATOM 1195 C C . PHE A 1 154 ? -15.743 -6.896 19.485 1.00 72.81 154 PHE A C 1
ATOM 1197 O O . PHE A 1 154 ? -14.753 -6.595 18.822 1.00 72.81 154 PHE A O 1
ATOM 1204 N N . VAL A 1 155 ? -15.921 -8.133 19.963 1.00 77.31 155 VAL A N 1
ATOM 1205 C CA . VAL A 1 155 ? -14.910 -9.203 19.873 1.00 77.31 155 VAL A CA 1
ATOM 1206 C C . VAL A 1 155 ? -14.644 -9.620 18.424 1.00 77.31 155 VAL A C 1
ATOM 1208 O O . VAL A 1 155 ? -13.490 -9.690 18.008 1.00 77.31 155 VAL A O 1
ATOM 1211 N N . THR A 1 156 ? -15.697 -9.864 17.637 1.00 78.31 156 THR A N 1
ATOM 1212 C CA . THR A 1 156 ? -15.559 -10.295 16.234 1.00 78.31 156 THR A CA 1
ATOM 1213 C C . THR A 1 156 ? -14.887 -9.221 15.383 1.00 78.31 156 THR A C 1
ATOM 1215 O O . THR A 1 156 ? -13.982 -9.519 14.607 1.00 78.31 156 THR A O 1
ATOM 1218 N N . LEU A 1 157 ? -15.282 -7.956 15.558 1.00 76.38 157 LEU A N 1
ATOM 1219 C CA . LEU A 1 157 ? -14.692 -6.854 14.805 1.00 76.38 157 LEU A CA 1
ATOM 1220 C C . LEU A 1 157 ? -13.223 -6.633 15.189 1.00 76.38 157 LEU A C 1
ATOM 1222 O O . LEU A 1 157 ? -12.377 -6.515 14.306 1.00 76.38 157 LEU A O 1
ATOM 1226 N N . ALA A 1 158 ? -12.902 -6.662 16.486 1.00 78.75 158 ALA A N 1
ATOM 1227 C CA . ALA A 1 158 ? -11.525 -6.574 16.961 1.00 78.75 158 ALA A CA 1
ATOM 1228 C C . ALA A 1 158 ? -10.656 -7.729 16.430 1.00 78.75 158 ALA A C 1
ATOM 1230 O O . ALA A 1 158 ? -9.525 -7.495 16.005 1.00 78.75 158 ALA A O 1
ATOM 1231 N N . SER A 1 159 ? -11.183 -8.958 16.390 1.00 79.94 159 SER A N 1
ATOM 1232 C CA . SER A 1 159 ? -10.480 -10.113 15.817 1.00 79.94 159 SER A CA 1
ATOM 1233 C C . SER A 1 159 ? -10.173 -9.912 14.330 1.00 79.94 159 SER A C 1
ATOM 1235 O O . SER A 1 159 ? -9.022 -10.057 13.924 1.00 79.94 159 SER A O 1
ATOM 1237 N N . ASN A 1 160 ? -11.166 -9.497 13.537 1.00 80.56 160 ASN A N 1
ATOM 1238 C CA . ASN A 1 160 ? -10.995 -9.249 12.102 1.00 80.56 160 ASN A CA 1
ATOM 1239 C C . ASN A 1 160 ? -9.983 -8.125 11.830 1.00 80.56 160 ASN A C 1
ATOM 1241 O O . ASN A 1 160 ? -9.130 -8.237 10.951 1.00 80.56 160 ASN A O 1
ATOM 1245 N N . CYS A 1 161 ? -10.050 -7.036 12.598 1.00 81.62 161 CYS A N 1
ATOM 1246 C CA . CYS A 1 161 ? -9.104 -5.928 12.490 1.00 81.62 161 CYS A CA 1
ATOM 1247 C C . CYS A 1 161 ? -7.679 -6.360 12.862 1.00 81.62 161 CYS A C 1
ATOM 1249 O O . CYS A 1 161 ? -6.721 -5.920 12.225 1.00 81.62 161 CYS A O 1
ATOM 1251 N N . LYS A 1 162 ? -7.522 -7.237 13.860 1.00 82.81 162 LYS A N 1
ATOM 1252 C CA . LYS A 1 162 ? -6.223 -7.781 14.274 1.00 82.81 162 LYS A CA 1
ATOM 1253 C C . LYS A 1 162 ? -5.610 -8.696 13.211 1.00 82.81 162 LYS A C 1
ATOM 1255 O O . LYS A 1 162 ? -4.413 -8.587 12.961 1.00 82.81 162 LYS A O 1
ATOM 1260 N N . GLU A 1 163 ? -6.411 -9.556 12.589 1.00 84.50 163 GLU A N 1
ATOM 1261 C CA . GLU A 1 163 ? -5.978 -10.428 11.489 1.00 84.50 163 GLU A CA 1
ATOM 1262 C C . GLU A 1 163 ? -5.491 -9.599 10.296 1.00 84.50 163 GLU A C 1
ATOM 1264 O O . GLU A 1 163 ? -4.317 -9.676 9.943 1.00 84.50 163 GLU A O 1
ATOM 1269 N N . ARG A 1 164 ? -6.322 -8.674 9.796 1.00 84.50 164 ARG A N 1
ATOM 1270 C CA . ARG A 1 164 ? -5.949 -7.770 8.690 1.00 84.50 164 ARG A CA 1
ATOM 1271 C C . ARG A 1 164 ? -4.701 -6.952 8.982 1.00 84.50 164 ARG A C 1
ATOM 1273 O O . ARG A 1 164 ? -3.885 -6.703 8.103 1.00 84.50 164 ARG A O 1
ATOM 1280 N N . THR A 1 165 ? -4.549 -6.527 10.230 1.00 86.00 165 THR A N 1
ATOM 1281 C CA . THR A 1 165 ? -3.345 -5.830 10.676 1.00 86.00 165 THR A CA 1
ATOM 1282 C C . THR A 1 165 ? -2.112 -6.716 10.564 1.00 86.00 165 THR A C 1
ATOM 1284 O O . THR A 1 165 ? -1.075 -6.256 10.098 1.00 86.00 165 THR A O 1
ATOM 1287 N N . SER A 1 166 ? -2.209 -7.980 10.977 1.00 87.00 166 SER A N 1
ATOM 1288 C CA . SER A 1 166 ? -1.113 -8.939 10.834 1.00 87.00 166 SER A CA 1
ATOM 1289 C C . SER A 1 166 ? -0.743 -9.148 9.366 1.00 87.00 166 SER A C 1
ATOM 1291 O O . SER A 1 166 ? 0.441 -9.118 9.036 1.00 87.00 166 SER A O 1
ATOM 1293 N N . ASP A 1 167 ? -1.741 -9.287 8.493 1.00 87.88 167 ASP A N 1
ATOM 1294 C CA . ASP A 1 167 ? -1.537 -9.515 7.060 1.00 87.88 167 ASP A CA 1
ATOM 1295 C C . ASP A 1 167 ? -0.847 -8.328 6.382 1.00 87.88 167 ASP A C 1
ATOM 1297 O O . ASP A 1 167 ? 0.139 -8.504 5.667 1.00 87.88 167 ASP A O 1
ATOM 1301 N N . ILE A 1 168 ? -1.309 -7.102 6.654 1.00 87.56 168 ILE A N 1
ATOM 1302 C CA . ILE A 1 168 ? -0.692 -5.878 6.122 1.00 87.56 168 ILE A CA 1
ATOM 1303 C C . ILE A 1 168 ? 0.771 -5.782 6.560 1.00 87.56 168 ILE A C 1
ATOM 1305 O O . ILE A 1 168 ? 1.638 -5.476 5.745 1.00 87.56 168 ILE A O 1
ATOM 1309 N N . ARG A 1 169 ? 1.073 -6.069 7.829 1.00 89.06 169 ARG A N 1
ATOM 1310 C CA . ARG A 1 169 ? 2.455 -6.040 8.329 1.00 89.06 169 ARG A CA 1
ATOM 1311 C C . ARG A 1 169 ? 3.337 -7.074 7.641 1.00 89.06 169 ARG A C 1
ATOM 1313 O O . ARG A 1 169 ? 4.483 -6.778 7.321 1.00 89.06 169 ARG A O 1
ATOM 1320 N N . GLU A 1 170 ? 2.814 -8.270 7.401 1.00 89.62 170 GLU A N 1
ATOM 1321 C CA . GLU A 1 170 ? 3.567 -9.312 6.708 1.00 89.62 170 GLU A CA 1
ATOM 1322 C C . GLU A 1 170 ? 3.841 -8.942 5.246 1.00 89.62 170 GLU A C 1
ATOM 1324 O O . GLU A 1 170 ? 4.955 -9.132 4.766 1.00 89.62 170 GLU A O 1
ATOM 1329 N N . LEU A 1 171 ? 2.876 -8.318 4.565 1.00 88.94 171 LEU A N 1
ATOM 1330 C CA . LEU A 1 171 ? 3.088 -7.753 3.231 1.00 88.94 171 LEU A CA 1
ATOM 1331 C C . LEU A 1 171 ? 4.183 -6.674 3.238 1.00 88.94 171 LEU A C 1
ATOM 1333 O O . LEU A 1 171 ? 5.048 -6.681 2.367 1.00 88.94 171 LEU A O 1
ATOM 1337 N N . ILE A 1 172 ? 4.208 -5.781 4.235 1.00 86.44 172 ILE A N 1
ATOM 1338 C CA . ILE A 1 172 ? 5.264 -4.757 4.351 1.00 86.44 172 ILE A CA 1
ATOM 1339 C C . ILE A 1 172 ? 6.647 -5.408 4.557 1.00 86.44 172 ILE A C 1
ATOM 1341 O O . ILE A 1 172 ? 7.640 -4.913 4.025 1.00 86.44 172 ILE A O 1
ATOM 1345 N N . ARG A 1 173 ? 6.742 -6.547 5.259 1.00 87.94 173 ARG A N 1
ATOM 1346 C CA . ARG A 1 173 ? 8.005 -7.299 5.464 1.00 87.94 173 ARG A CA 1
ATOM 1347 C C . ARG A 1 173 ? 8.548 -7.979 4.228 1.00 87.94 173 ARG A C 1
ATOM 1349 O O . ARG A 1 173 ? 9.748 -8.225 4.161 1.00 87.94 173 ARG A O 1
ATOM 1356 N N . GLN A 1 174 ? 7.694 -8.261 3.256 1.00 87.62 174 GLN A N 1
ATOM 1357 C CA . GLN A 1 174 ? 8.121 -8.833 1.983 1.00 87.62 174 GLN A CA 1
ATOM 1358 C C . GLN A 1 174 ? 8.818 -7.801 1.087 1.00 87.62 174 GLN A C 1
ATOM 1360 O O . GLN A 1 174 ? 9.467 -8.186 0.118 1.00 87.62 174 GLN A O 1
ATOM 1365 N N . LEU A 1 175 ? 8.709 -6.502 1.395 1.00 86.06 175 LEU A N 1
ATOM 1366 C CA . LEU A 1 175 ? 9.313 -5.442 0.596 1.00 86.06 175 LEU A CA 1
ATOM 1367 C C . LEU A 1 175 ? 10.782 -5.218 0.993 1.00 86.06 175 LEU A C 1
ATOM 1369 O O . LEU A 1 175 ? 11.055 -4.814 2.125 1.00 86.06 175 LEU A O 1
ATOM 1373 N N . PRO A 1 176 ? 11.741 -5.389 0.064 1.00 83.81 176 PRO A N 1
ATOM 1374 C CA . PRO A 1 176 ? 13.173 -5.346 0.374 1.00 83.81 176 PRO A CA 1
ATOM 1375 C C . PRO A 1 176 ? 13.701 -3.937 0.682 1.00 83.81 176 PRO A C 1
ATOM 1377 O O . PRO A 1 176 ? 14.843 -3.788 1.102 1.00 83.81 176 PRO A O 1
ATOM 1380 N N . PHE A 1 177 ? 12.899 -2.901 0.430 1.00 80.31 177 PHE A N 1
ATOM 1381 C CA . PHE A 1 177 ? 13.272 -1.494 0.597 1.00 80.31 177 PHE A CA 1
ATOM 1382 C C . PHE A 1 177 ? 12.681 -0.846 1.857 1.00 80.31 177 PHE A C 1
ATOM 1384 O O . PHE A 1 177 ? 12.798 0.367 2.029 1.00 80.31 177 PHE A O 1
ATOM 1391 N N . VAL A 1 178 ? 12.013 -1.624 2.711 1.00 77.75 178 VAL A N 1
ATOM 1392 C CA . VAL A 1 178 ? 11.551 -1.166 4.022 1.00 77.75 178 VAL A CA 1
ATOM 1393 C C . VAL A 1 178 ? 12.562 -1.646 5.059 1.00 77.75 178 VAL A C 1
ATOM 1395 O O . VAL A 1 178 ? 12.609 -2.831 5.379 1.00 77.75 178 VAL A O 1
ATOM 1398 N N . ASP A 1 179 ? 13.391 -0.728 5.556 1.00 70.38 179 ASP A N 1
ATOM 1399 C CA . ASP A 1 179 ? 14.349 -1.024 6.623 1.00 70.38 179 ASP A CA 1
ATOM 1400 C C . ASP A 1 179 ? 13.616 -1.152 7.975 1.00 70.38 179 ASP A C 1
ATOM 1402 O O . ASP A 1 179 ? 12.731 -0.346 8.299 1.00 70.38 179 ASP A O 1
ATOM 1406 N N . TYR A 1 180 ? 13.986 -2.176 8.751 1.00 59.16 180 TYR A N 1
ATOM 1407 C CA . TYR A 1 180 ? 13.434 -2.502 10.075 1.00 59.16 180 TYR A CA 1
ATOM 1408 C C . TYR A 1 180 ? 14.397 -2.146 11.205 1.00 59.16 180 TYR A C 1
ATOM 1410 O O . TYR A 1 180 ? 15.601 -2.467 11.077 1.00 59.16 180 TYR A O 1
#

Foldseek 3Di:
DVVVVVVVVVVVVVVVVVVVVVVVVVVVVVVVVVVVVVVVVVVVLVVLVVLQVVLLVLVQVLLLLLLVLLVCLLVLLVVCVVCPPPPVCLVVNLVSLVVNLVSLDDPSLVVCPVSLVSHDPLSSVLSVVSSVLSVVLSVLSVVCSVCVPPDPCSPVSSVVSNVSSVVSSVSSVVDPSHDD

Sequence (180 aa):
MRAKAVFHDFMTLSQTAAAWASAIGTTFAACVALWLGLAETRRREEIRQADAKVLRLMAAPELHSIDVALSFFPRALNEIVQTAGMADYKHLHIDALHTIAAKLHTPVLDRGFDKISSLEADETVVVSLLCGEIPRLRLALEDWIARYDTLDSFVTLASNCKERTSDIRELIRQLPFVDY

Radius of gyration: 32.69 Å; chains: 1; bounding box: 59×20×114 Å

pLDDT: mean 76.89, std 9.75, range [46.72, 89.62]